Protein AF-A0A8S3A3W6-F1 (afdb_monomer_lite)

Sequence (71 aa):
MSFLLLVAGNATTANTIVLGTLTLLQHPDQLAELRKDPSLIKSAVEEILRYLTGSQFATRRLALEDVEIGG

Radius of gyration: 17.16 Å; chains: 1; bounding box: 39×35×44 Å

Foldseek 3Di:
DVVCCCVVVPQLVVVLVVVLVVVCVVVVVVVVVCVVPVVCVVVSSVVSCVVDDSDPCPPDDDDPDDDDDPD

Organism: NCBI:txid392030

pLDDT: mean 93.36, std 5.63, range [70.5, 98.44]

InterPro domains:
  IPR002397 Cytochrome P450, B-class [PR00359] (43-54)
  IPR002397 Cytochrome P450, B-class [PR00359] (61-71)
  IPR036396 Cytochrome P450 superfamily [G3DSA:1.10.630.10] (1-71)
  IPR036396 Cytochrome P450 superfamily [SSF48264] (2-71)

Structure (mmCIF, N/CA/C/O backbone):
data_AF-A0A8S3A3W6-F1
#
_entry.id   AF-A0A8S3A3W6-F1
#
loop_
_atom_site.group_PDB
_atom_site.id
_atom_site.type_symbol
_atom_site.label_atom_id
_atom_site.label_alt_id
_atom_site.label_comp_id
_atom_site.label_asym_id
_atom_site.label_entity_id
_atom_site.label_seq_id
_atom_site.pdbx_PDB_ins_code
_atom_site.Cartn_x
_atom_site.Cartn_y
_atom_site.Cartn_z
_atom_site.occupancy
_atom_site.B_iso_or_equiv
_atom_site.auth_seq_id
_atom_site.auth_comp_id
_atom_site.auth_asym_id
_atom_site.auth_atom_id
_atom_site.pdbx_PDB_model_num
ATOM 1 N N . MET A 1 1 ? 22.593 9.884 -6.200 1.00 70.50 1 MET A N 1
ATOM 2 C CA . MET A 1 1 ? 21.805 8.890 -5.435 1.00 70.50 1 MET A CA 1
ATOM 3 C C . MET A 1 1 ? 20.618 9.512 -4.689 1.00 70.50 1 MET A C 1
ATOM 5 O O . MET A 1 1 ? 19.525 8.978 -4.793 1.00 70.50 1 MET A O 1
ATOM 9 N N . SER A 1 2 ? 20.778 10.650 -3.998 1.00 87.81 2 SER A N 1
ATOM 10 C CA . SER A 1 2 ? 19.730 11.251 -3.142 1.00 87.81 2 SER A CA 1
ATOM 11 C C . SER A 1 2 ? 18.422 11.621 -3.859 1.00 87.81 2 SER A C 1
ATOM 13 O O . SER A 1 2 ? 17.346 11.390 -3.322 1.00 87.81 2 SER A O 1
ATOM 15 N N . PHE A 1 3 ? 18.496 12.137 -5.091 1.00 90.62 3 PHE A N 1
ATOM 16 C CA . PHE A 1 3 ? 17.305 12.476 -5.881 1.00 90.62 3 PHE A CA 1
ATOM 17 C C . PHE A 1 3 ? 16.454 11.245 -6.229 1.00 90.62 3 PHE A C 1
ATOM 19 O O . PHE A 1 3 ? 15.231 11.290 -6.146 1.00 90.62 3 PHE A O 1
ATOM 26 N N . LEU A 1 4 ? 17.100 10.123 -6.562 1.00 89.50 4 LEU A N 1
ATOM 27 C CA . LEU A 1 4 ? 16.406 8.882 -6.900 1.00 89.50 4 LEU A CA 1
ATOM 28 C C . LEU A 1 4 ? 15.666 8.307 -5.687 1.00 89.50 4 LEU A C 1
ATOM 30 O O . LEU A 1 4 ? 14.518 7.902 -5.823 1.00 89.50 4 LEU A O 1
ATOM 34 N N . LEU A 1 5 ? 16.283 8.337 -4.501 1.00 91.38 5 LEU A N 1
ATOM 35 C CA . LEU A 1 5 ? 15.626 7.920 -3.257 1.00 91.38 5 LEU A CA 1
ATOM 36 C C . LEU A 1 5 ? 14.420 8.804 -2.928 1.00 91.38 5 LEU A C 1
ATOM 38 O O . LEU A 1 5 ? 13.363 8.287 -2.571 1.00 91.38 5 LEU A O 1
ATOM 42 N N . LEU A 1 6 ? 14.564 10.121 -3.100 1.00 91.31 6 LEU A N 1
ATOM 43 C CA . LEU A 1 6 ? 13.472 11.064 -2.891 1.00 91.31 6 LEU A CA 1
ATOM 44 C C . LEU A 1 6 ? 12.294 10.751 -3.819 1.00 91.31 6 LEU A C 1
ATOM 46 O O . LEU A 1 6 ? 11.178 10.592 -3.345 1.00 91.31 6 LEU A O 1
ATOM 50 N N . VAL A 1 7 ? 12.524 10.624 -5.127 1.00 86.56 7 VAL A N 1
ATOM 51 C CA . VAL A 1 7 ? 11.434 10.407 -6.092 1.00 86.56 7 VAL A CA 1
ATOM 52 C C . VAL A 1 7 ? 10.812 9.015 -5.944 1.00 86.56 7 VAL A C 1
ATOM 54 O O . VAL A 1 7 ? 9.588 8.901 -5.885 1.00 86.56 7 VAL A O 1
ATOM 57 N N . ALA A 1 8 ? 11.633 7.964 -5.848 1.00 87.12 8 ALA A N 1
ATOM 58 C CA . ALA A 1 8 ? 11.155 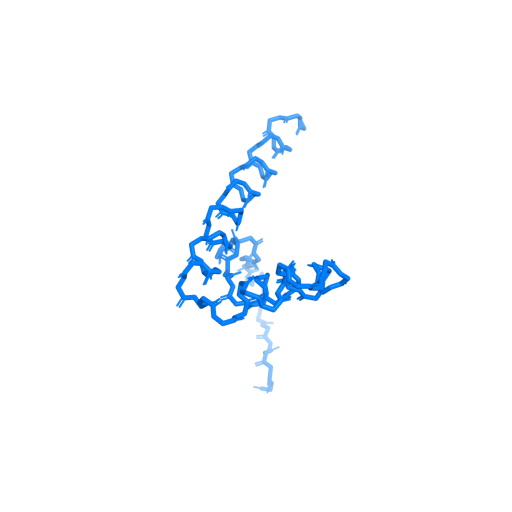6.584 -5.786 1.00 87.12 8 ALA A CA 1
ATOM 59 C C . ALA A 1 8 ? 10.397 6.278 -4.487 1.00 87.12 8 ALA A C 1
ATOM 61 O O . ALA A 1 8 ? 9.414 5.542 -4.526 1.00 87.12 8 ALA A O 1
ATOM 62 N N . GLY A 1 9 ? 10.836 6.843 -3.356 1.00 87.56 9 GLY A N 1
ATOM 63 C CA . GLY A 1 9 ? 10.214 6.622 -2.052 1.00 87.56 9 GLY A CA 1
ATOM 64 C C . GLY A 1 9 ? 9.033 7.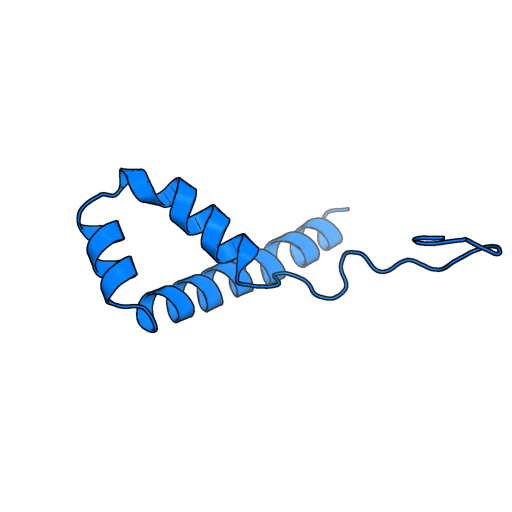548 -1.771 1.00 87.56 9 GLY A C 1
ATOM 65 O O . GLY A 1 9 ? 8.016 7.094 -1.253 1.00 87.56 9 GLY A O 1
ATOM 66 N N . ASN A 1 10 ? 9.134 8.835 -2.121 1.00 90.31 10 ASN A N 1
ATOM 67 C CA . ASN A 1 10 ? 8.128 9.827 -1.733 1.00 90.31 10 ASN A CA 1
ATOM 68 C C . ASN A 1 10 ? 6.796 9.617 -2.463 1.00 90.31 10 ASN A C 1
ATOM 70 O O . ASN A 1 10 ? 5.758 9.453 -1.827 1.00 90.31 10 ASN A O 1
ATOM 74 N N . ALA A 1 11 ? 6.817 9.594 -3.799 1.00 86.25 11 ALA A N 1
ATOM 75 C CA . ALA A 1 11 ? 5.584 9.567 -4.585 1.00 86.25 11 ALA A CA 1
ATOM 76 C C . ALA A 1 11 ? 4.814 8.243 -4.431 1.00 86.25 11 ALA A C 1
ATOM 78 O O . ALA A 1 11 ? 3.589 8.247 -4.341 1.00 86.25 11 ALA A O 1
ATOM 79 N N . THR A 1 12 ? 5.520 7.111 -4.360 1.00 90.06 12 THR A N 1
ATOM 80 C CA . THR A 1 12 ? 4.901 5.781 -4.230 1.00 90.06 12 THR A CA 1
ATOM 81 C C . THR A 1 12 ? 4.273 5.584 -2.851 1.00 90.06 12 THR A C 1
ATOM 83 O O . THR A 1 12 ? 3.123 5.152 -2.754 1.00 90.06 12 THR A O 1
ATOM 86 N N . THR A 1 13 ? 4.983 5.965 -1.786 1.00 92.56 13 THR A N 1
ATOM 87 C CA . THR A 1 13 ? 4.491 5.857 -0.406 1.00 92.56 13 THR A CA 1
ATOM 88 C C . THR A 1 13 ? 3.306 6.787 -0.175 1.00 92.56 13 THR A C 1
ATOM 90 O O . THR A 1 13 ? 2.277 6.343 0.330 1.00 92.56 13 THR A O 1
ATOM 93 N N . ALA A 1 14 ? 3.405 8.052 -0.605 1.00 92.69 14 ALA A N 1
ATOM 94 C CA . ALA A 1 14 ? 2.308 9.010 -0.490 1.00 92.69 14 ALA A CA 1
ATOM 95 C C . ALA A 1 14 ? 1.047 8.514 -1.217 1.00 92.69 14 ALA A C 1
ATOM 97 O O . ALA A 1 14 ? -0.031 8.488 -0.621 1.00 92.69 14 ALA A O 1
ATOM 98 N N . ASN A 1 15 ? 1.180 8.039 -2.461 1.00 91.00 15 ASN A N 1
ATOM 99 C CA . ASN A 1 15 ? 0.048 7.493 -3.211 1.00 91.00 15 ASN A CA 1
ATOM 100 C C . ASN A 1 15 ? -0.558 6.262 -2.531 1.00 91.00 15 ASN A C 1
ATOM 102 O O . ASN A 1 15 ? -1.779 6.153 -2.450 1.00 91.00 15 ASN A O 1
ATOM 106 N N . THR A 1 16 ? 0.274 5.353 -2.020 1.00 93.50 16 THR A N 1
ATOM 107 C CA . THR A 1 16 ? -0.197 4.124 -1.364 1.00 93.50 16 THR A CA 1
ATOM 108 C C . THR A 1 16 ? -0.963 4.441 -0.081 1.00 93.50 16 THR A C 1
ATOM 110 O O . THR A 1 16 ? -2.016 3.858 0.153 1.00 93.50 16 THR A O 1
ATOM 113 N N . ILE A 1 17 ? -0.506 5.413 0.717 1.00 95.25 17 ILE A N 1
ATOM 114 C CA . ILE A 1 17 ? -1.221 5.863 1.922 1.00 95.25 17 ILE A CA 1
ATOM 115 C C . ILE A 1 17 ? -2.576 6.480 1.557 1.00 95.25 17 ILE A C 1
ATOM 117 O O . ILE A 1 17 ? -3.593 6.132 2.160 1.00 95.25 17 ILE A O 1
ATOM 121 N N . VAL A 1 18 ? -2.611 7.378 0.566 1.00 95.69 18 VAL A N 1
ATOM 122 C CA . VAL A 1 18 ? -3.852 8.049 0.140 1.00 95.69 18 VAL A CA 1
ATOM 123 C C . VAL A 1 18 ? -4.864 7.039 -0.397 1.00 95.69 18 VAL A C 1
ATOM 125 O O . VAL A 1 18 ? -6.018 7.031 0.032 1.00 95.69 18 VAL A O 1
ATOM 128 N N . LEU A 1 19 ? -4.434 6.151 -1.294 1.00 96.12 19 LEU A N 1
ATOM 129 C CA . LEU A 1 19 ? -5.307 5.136 -1.877 1.00 96.12 19 LEU A CA 1
ATOM 130 C C . LEU A 1 19 ? -5.708 4.067 -0.855 1.00 96.12 19 LEU A C 1
ATOM 132 O O . LEU A 1 19 ? -6.857 3.635 -0.862 1.00 96.12 19 LEU A O 1
ATOM 136 N N . GLY A 1 20 ? -4.816 3.675 0.057 1.00 96.56 20 GLY A N 1
ATOM 137 C CA . GLY A 1 20 ? -5.137 2.763 1.156 1.00 96.56 20 GLY A CA 1
ATOM 138 C C . GLY A 1 20 ? -6.183 3.355 2.099 1.00 96.56 20 GLY A C 1
ATOM 139 O O . GLY A 1 20 ? -7.149 2.685 2.455 1.00 96.56 20 GLY A O 1
ATOM 140 N N . THR A 1 21 ? -6.062 4.647 2.416 1.00 96.94 21 THR A N 1
ATOM 141 C CA . THR A 1 21 ? -7.066 5.379 3.203 1.00 96.94 21 THR A CA 1
ATOM 142 C C . THR A 1 21 ? -8.414 5.397 2.489 1.00 96.94 21 THR A C 1
ATOM 144 O O . THR A 1 21 ? -9.431 5.059 3.091 1.00 96.94 21 THR A O 1
ATOM 147 N N . LEU A 1 22 ? -8.432 5.737 1.197 1.00 97.81 22 LEU A N 1
ATOM 148 C CA . LEU A 1 22 ? -9.652 5.706 0.391 1.00 97.81 22 LEU A CA 1
ATOM 149 C C . LEU A 1 22 ? -10.270 4.300 0.348 1.00 97.81 22 LEU A C 1
ATOM 151 O O . LEU A 1 22 ? -11.477 4.162 0.522 1.00 97.81 22 LEU A O 1
ATOM 155 N N . THR A 1 23 ? -9.446 3.265 0.178 1.00 97.56 23 THR A N 1
ATOM 156 C CA . THR A 1 23 ? -9.884 1.863 0.126 1.00 97.56 23 THR A CA 1
ATOM 157 C C . THR A 1 23 ? -10.561 1.454 1.432 1.00 97.56 23 THR A 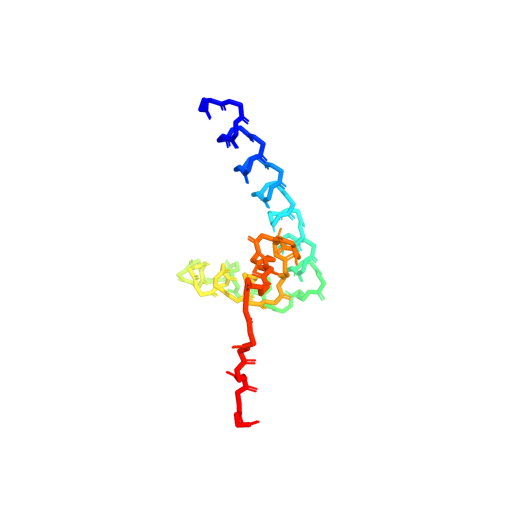C 1
ATOM 159 O O . THR A 1 23 ? -11.645 0.880 1.396 1.00 97.56 23 THR A O 1
ATOM 162 N N . LEU A 1 24 ? -9.988 1.806 2.587 1.00 97.94 24 LEU A N 1
ATOM 163 C CA . LEU A 1 24 ? -10.607 1.544 3.890 1.00 97.94 24 LEU A CA 1
ATOM 164 C C . LEU A 1 24 ?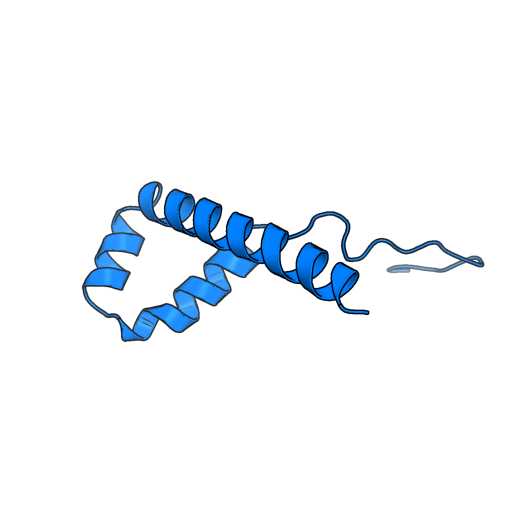 -11.925 2.309 4.070 1.00 97.94 24 LEU A C 1
ATOM 166 O O . LEU A 1 24 ? -12.882 1.762 4.610 1.00 97.94 24 LEU A O 1
ATOM 170 N N . LEU A 1 25 ? -12.008 3.555 3.596 1.00 98.25 25 LEU A N 1
ATOM 171 C CA . LEU A 1 25 ? -13.251 4.335 3.642 1.00 98.25 25 LEU A CA 1
ATOM 172 C C . LEU A 1 25 ? -14.348 3.753 2.736 1.00 98.25 25 LEU A C 1
ATOM 174 O O . LEU A 1 25 ? -15.526 3.865 3.062 1.00 98.25 25 LEU A O 1
ATOM 178 N N . GLN A 1 26 ? -13.971 3.118 1.625 1.00 98.25 26 GLN A N 1
ATOM 179 C CA . GLN A 1 26 ? -14.891 2.397 0.740 1.00 98.25 26 GLN A CA 1
ATOM 180 C C . GLN A 1 26 ? -15.322 1.030 1.303 1.00 98.25 26 GLN A C 1
ATOM 182 O O . GLN A 1 26 ? -16.342 0.501 0.870 1.00 98.25 26 GLN A O 1
ATOM 187 N N . HIS A 1 27 ? -14.593 0.489 2.286 1.00 98.06 27 HIS A N 1
ATOM 188 C CA . HIS A 1 27 ? -14.884 -0.780 2.965 1.00 98.06 27 HIS A CA 1
ATOM 189 C C . HIS A 1 27 ? -15.095 -0.552 4.475 1.00 98.06 27 HIS A C 1
ATOM 191 O O . HIS A 1 27 ? -14.267 -0.969 5.294 1.00 98.06 27 HIS A O 1
ATOM 197 N N . PRO A 1 28 ? -16.196 0.114 4.875 1.00 98.00 28 PRO A N 1
ATOM 198 C CA . PRO A 1 28 ? -16.408 0.562 6.251 1.00 98.00 28 PRO A CA 1
ATOM 199 C C . PRO A 1 28 ? -16.421 -0.577 7.279 1.00 98.00 28 PRO A C 1
ATOM 201 O O . PRO A 1 28 ? -15.999 -0.358 8.413 1.00 98.00 28 PRO A O 1
ATOM 204 N N . ASP A 1 29 ? -16.839 -1.785 6.892 1.00 98.19 29 ASP A N 1
ATOM 205 C CA . ASP A 1 29 ? -16.838 -2.956 7.776 1.00 98.19 29 ASP A CA 1
ATOM 206 C C . ASP A 1 29 ? -15.412 -3.377 8.160 1.00 98.19 29 ASP A C 1
ATOM 208 O O . ASP A 1 29 ? -15.120 -3.564 9.342 1.00 98.19 29 ASP A O 1
ATOM 212 N N . GLN A 1 30 ? -14.493 -3.420 7.186 1.00 97.62 30 GLN A N 1
ATOM 213 C CA . GLN A 1 30 ? -13.078 -3.717 7.438 1.00 97.62 30 GLN A CA 1
ATOM 214 C C . GLN A 1 30 ? -12.403 -2.597 8.238 1.00 97.62 30 GLN A C 1
ATOM 216 O O . GLN A 1 30 ? -11.613 -2.856 9.145 1.00 97.62 30 GLN A O 1
ATOM 221 N N . LEU A 1 31 ? -12.747 -1.334 7.961 1.00 98.06 31 LEU A N 1
ATOM 222 C CA . LEU A 1 31 ? -12.271 -0.203 8.761 1.00 98.06 31 LEU A CA 1
ATOM 223 C C . LEU A 1 31 ? -12.775 -0.279 10.212 1.00 98.06 31 LEU A C 1
ATOM 225 O O . LEU A 1 31 ? -12.038 0.060 11.139 1.00 98.06 31 LEU A O 1
ATOM 229 N N . ALA A 1 32 ? -14.020 -0.706 10.428 1.00 98.19 32 ALA A N 1
ATOM 230 C CA . ALA A 1 32 ? -14.577 -0.884 11.762 1.00 98.19 32 ALA A CA 1
ATOM 231 C C . ALA A 1 32 ? -13.892 -2.033 12.515 1.00 98.19 32 ALA A C 1
ATOM 233 O O . ALA A 1 32 ? -13.616 -1.890 13.705 1.00 98.19 32 ALA A O 1
ATOM 234 N N . GLU A 1 33 ? -13.591 -3.141 11.840 1.00 97.94 33 GLU A N 1
ATOM 235 C CA . GLU A 1 33 ? -12.831 -4.259 12.404 1.00 97.94 33 GLU A CA 1
ATOM 236 C C . GLU A 1 33 ? -11.417 -3.827 12.812 1.00 97.94 33 GLU A C 1
ATOM 238 O O . GLU A 1 33 ? -11.026 -4.003 13.965 1.00 97.94 33 GLU A O 1
ATOM 243 N N . LEU A 1 34 ? -10.707 -3.124 11.927 1.00 97.50 34 LEU A N 1
ATOM 244 C CA . LEU A 1 34 ? -9.369 -2.596 12.195 1.00 97.50 34 LEU A CA 1
ATOM 245 C C . LEU A 1 34 ? -9.336 -1.602 13.370 1.00 97.50 34 LEU A C 1
ATOM 247 O O . LEU A 1 34 ? -8.369 -1.546 14.127 1.00 97.50 34 LEU A O 1
ATOM 251 N N . ARG A 1 35 ? -10.400 -0.806 13.544 1.00 97.50 35 ARG A N 1
ATOM 252 C CA . ARG A 1 35 ? -10.551 0.106 14.693 1.00 97.50 35 ARG A CA 1
ATOM 253 C C . ARG A 1 35 ? -10.806 -0.633 16.005 1.00 97.50 35 ARG A C 1
ATOM 255 O O . ARG A 1 35 ? -10.425 -0.120 17.054 1.00 97.50 35 ARG A O 1
ATOM 262 N N . LYS A 1 36 ? -11.486 -1.782 15.957 1.00 98.44 36 LYS A N 1
ATOM 263 C CA . LYS A 1 36 ? -11.751 -2.621 17.135 1.00 98.44 36 LYS A CA 1
ATOM 264 C C . LYS A 1 36 ? -10.508 -3.397 17.555 1.00 98.44 36 LYS A C 1
ATOM 266 O O . LYS A 1 36 ? -10.272 -3.527 18.752 1.00 98.44 36 LYS A O 1
ATOM 271 N N . ASP A 1 37 ? -9.725 -3.872 16.589 1.00 98.25 37 ASP A N 1
ATOM 272 C CA . ASP A 1 37 ? -8.508 -4.641 16.829 1.00 98.25 37 ASP A CA 1
ATOM 273 C C . ASP A 1 37 ? -7.305 -4.083 16.038 1.00 98.25 37 ASP A C 1
ATOM 275 O O . ASP A 1 37 ? -7.056 -4.469 14.891 1.00 98.25 37 ASP A O 1
ATOM 279 N N . PRO A 1 38 ? -6.500 -3.200 16.662 1.00 97.06 38 PRO A N 1
ATOM 280 C CA . PRO A 1 38 ? -5.282 -2.668 16.056 1.00 97.06 38 PRO A CA 1
ATOM 281 C C . PRO A 1 38 ? -4.207 -3.720 15.745 1.00 97.06 38 PRO A C 1
ATOM 283 O O . PRO A 1 38 ? -3.268 -3.418 15.006 1.00 97.06 38 PRO A O 1
ATOM 286 N N . SER A 1 39 ? -4.303 -4.948 16.274 1.00 98.19 39 SER A N 1
ATOM 287 C CA . SER A 1 39 ? -3.352 -6.015 15.932 1.00 98.19 39 SER A CA 1
ATOM 288 C C . SER A 1 39 ? -3.437 -6.418 14.451 1.00 98.19 39 SER A C 1
ATOM 290 O O . SER A 1 39 ? -2.447 -6.875 13.874 1.00 98.19 39 SER A O 1
ATOM 292 N N . LEU A 1 40 ? -4.570 -6.129 13.798 1.00 97.94 40 LEU A N 1
ATOM 293 C CA . LEU A 1 40 ? -4.824 -6.378 12.378 1.00 97.94 40 LEU A CA 1
ATOM 294 C C . LEU A 1 40 ? -4.141 -5.373 11.435 1.00 97.94 40 LEU A C 1
ATOM 296 O O . LEU A 1 40 ? -4.171 -5.562 10.219 1.00 97.94 40 LEU A O 1
ATOM 300 N N . ILE A 1 41 ? -3.498 -4.312 11.947 1.00 96.94 41 ILE A N 1
ATOM 301 C CA . ILE A 1 41 ? -2.847 -3.287 11.106 1.00 96.94 41 ILE A CA 1
ATOM 302 C C . ILE A 1 41 ? -1.831 -3.906 10.153 1.00 96.94 41 ILE A C 1
ATOM 304 O O . ILE A 1 41 ? -1.794 -3.541 8.979 1.00 96.94 41 ILE A O 1
ATOM 308 N N . LYS A 1 42 ? -1.032 -4.869 10.623 1.00 97.75 42 LYS A N 1
ATOM 309 C CA . LYS A 1 42 ? -0.020 -5.500 9.774 1.00 97.75 42 LYS A CA 1
ATOM 310 C C . LYS A 1 42 ? -0.661 -6.235 8.594 1.00 97.75 42 LYS A C 1
ATOM 312 O O . LYS A 1 42 ? -0.245 -6.020 7.463 1.00 97.75 42 LYS A O 1
ATOM 317 N N . SER A 1 43 ? -1.688 -7.050 8.836 1.00 97.81 43 SER A N 1
ATOM 318 C CA . SER A 1 43 ? -2.397 -7.759 7.763 1.00 97.81 43 SER A CA 1
ATOM 319 C C 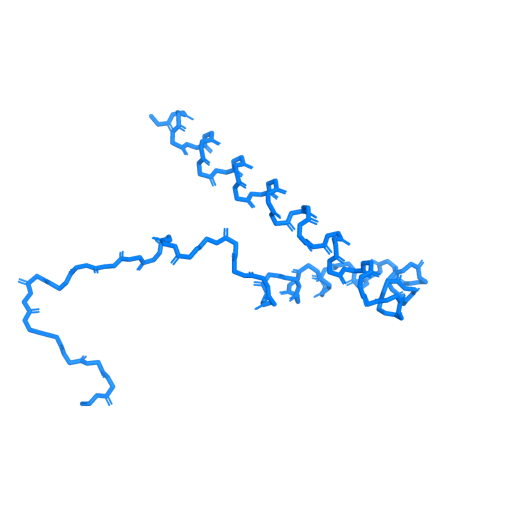. SER A 1 43 ? -3.154 -6.810 6.837 1.00 97.81 43 SER A C 1
ATOM 321 O O . SER A 1 43 ? -3.158 -7.025 5.631 1.00 97.81 43 SER A O 1
ATOM 323 N N . ALA A 1 44 ? -3.741 -5.735 7.370 1.00 97.19 44 ALA A N 1
ATOM 324 C CA . ALA A 1 44 ? -4.427 -4.731 6.562 1.00 97.19 44 ALA A CA 1
ATOM 325 C C . ALA A 1 44 ? -3.466 -4.009 5.603 1.00 97.19 44 ALA A C 1
ATOM 327 O O . ALA A 1 44 ? -3.821 -3.766 4.454 1.00 97.19 44 ALA A O 1
ATOM 328 N N . VAL A 1 45 ? -2.241 -3.699 6.044 1.00 96.69 45 VAL A N 1
ATOM 329 C CA . VAL A 1 45 ? -1.209 -3.113 5.172 1.00 96.69 45 VAL A CA 1
ATOM 330 C C . VAL A 1 45 ? -0.827 -4.073 4.047 1.00 96.69 45 VAL A C 1
ATOM 332 O O . VAL A 1 45 ? -0.809 -3.652 2.893 1.00 96.69 45 VAL A O 1
ATOM 335 N N . GLU A 1 46 ? -0.571 -5.349 4.349 1.00 97.50 46 GLU A N 1
ATOM 336 C CA . GLU A 1 46 ? -0.267 -6.356 3.317 1.00 97.50 46 GLU A CA 1
ATOM 337 C C . GLU A 1 46 ? -1.412 -6.489 2.303 1.00 97.50 46 GLU A C 1
ATOM 339 O O . GLU A 1 46 ? -1.183 -6.543 1.095 1.00 97.50 46 GLU A O 1
ATOM 344 N N . GLU A 1 47 ? -2.657 -6.465 2.779 1.00 97.38 47 GLU A N 1
ATOM 345 C CA . GLU A 1 47 ? -3.827 -6.564 1.911 1.00 97.38 47 GLU A CA 1
ATOM 346 C C . GLU A 1 47 ? -4.017 -5.313 1.044 1.00 97.38 47 GLU A C 1
ATOM 348 O O . GLU A 1 47 ? -4.321 -5.423 -0.143 1.00 97.38 47 GLU A O 1
ATOM 353 N N . ILE A 1 48 ? -3.757 -4.121 1.586 1.00 96.44 48 ILE A N 1
ATOM 354 C CA . ILE A 1 48 ? -3.736 -2.876 0.810 1.00 96.44 48 ILE A CA 1
ATOM 355 C C . ILE A 1 48 ? -2.657 -2.941 -0.280 1.00 96.44 48 ILE A C 1
ATOM 357 O O . ILE A 1 48 ? -2.927 -2.552 -1.415 1.00 96.44 48 ILE A O 1
ATOM 361 N N . LEU A 1 49 ? -1.459 -3.453 0.025 1.00 94.56 49 LEU A N 1
ATOM 362 C CA . LEU A 1 49 ? -0.371 -3.610 -0.951 1.00 94.56 49 LEU A CA 1
ATOM 363 C C . LEU A 1 49 ? -0.682 -4.663 -2.024 1.00 94.56 49 LEU A C 1
ATOM 365 O O . LEU A 1 49 ? -0.245 -4.519 -3.165 1.00 94.56 49 LEU A O 1
ATOM 369 N N . ARG A 1 50 ? -1.448 -5.706 -1.683 1.00 94.81 50 ARG A N 1
ATOM 370 C CA . ARG A 1 50 ? -1.949 -6.703 -2.639 1.00 94.81 50 ARG A CA 1
ATOM 371 C C . ARG A 1 50 ? -3.038 -6.123 -3.542 1.00 94.81 50 ARG A C 1
ATOM 373 O O . ARG A 1 50 ? -3.074 -6.422 -4.734 1.00 94.81 50 ARG A O 1
ATOM 380 N N . TYR A 1 51 ? -3.953 -5.346 -2.967 1.00 94.81 51 TYR A N 1
ATOM 381 C CA . TYR A 1 51 ? -5.112 -4.789 -3.662 1.00 94.81 51 TYR A CA 1
ATOM 382 C C . TYR A 1 51 ? -4.741 -3.604 -4.563 1.00 94.81 51 TYR A C 1
ATOM 384 O O . TYR A 1 51 ? -5.300 -3.445 -5.648 1.00 94.81 51 TYR A O 1
ATOM 392 N N . LEU A 1 52 ? -3.786 -2.776 -4.133 1.00 92.69 52 LEU A N 1
ATOM 393 C CA . LEU A 1 52 ? -3.360 -1.576 -4.844 1.00 92.69 52 LEU A CA 1
ATOM 394 C C . LEU A 1 52 ? -2.009 -1.767 -5.529 1.00 92.69 52 LEU A C 1
ATOM 396 O O . LEU A 1 52 ? -0.989 -2.027 -4.896 1.00 92.69 52 LEU A O 1
ATOM 400 N N . THR A 1 53 ? -1.960 -1.484 -6.827 1.00 86.69 53 THR A N 1
ATOM 401 C CA . THR A 1 53 ? -0.691 -1.423 -7.556 1.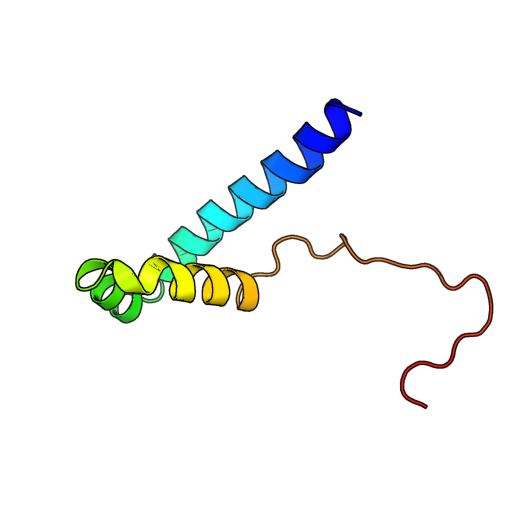00 86.69 53 THR A CA 1
ATOM 402 C C . THR A 1 53 ? 0.032 -0.103 -7.266 1.00 86.69 53 THR A C 1
ATOM 404 O O . THR A 1 53 ? -0.226 0.908 -7.918 1.00 86.69 53 THR A O 1
ATOM 407 N N . GLY A 1 54 ? 0.974 -0.111 -6.314 1.00 77.62 54 GLY A N 1
ATOM 408 C CA . GLY A 1 54 ? 1.736 1.084 -5.908 1.00 77.62 54 GLY A CA 1
ATOM 409 C C . GLY A 1 54 ? 2.662 1.670 -6.989 1.00 77.62 54 GLY A C 1
ATOM 410 O O . GLY A 1 54 ? 2.932 2.871 -6.992 1.00 77.62 54 GLY A O 1
ATOM 411 N N . SER A 1 55 ? 3.133 0.853 -7.940 1.00 85.12 55 SER A N 1
ATOM 412 C CA . SER A 1 55 ? 3.863 1.322 -9.126 1.00 85.12 55 SER A CA 1
ATOM 413 C C . SER A 1 55 ? 3.685 0.370 -10.306 1.00 85.12 55 SER A C 1
ATOM 415 O O . SER A 1 55 ? 4.233 -0.730 -10.325 1.00 85.12 55 SER A O 1
ATOM 417 N N . GLN A 1 56 ? 2.949 0.812 -11.326 1.00 81.44 56 GLN A N 1
ATOM 418 C CA . GLN A 1 56 ? 2.652 0.001 -12.514 1.00 81.44 56 GLN A CA 1
ATOM 419 C C . GLN A 1 56 ? 3.878 -0.270 -13.398 1.00 81.44 56 GLN A C 1
ATOM 421 O O . GLN A 1 56 ? 3.882 -1.219 -14.176 1.00 81.44 56 GLN A O 1
ATOM 426 N N . PHE A 1 57 ? 4.919 0.564 -13.313 1.00 83.88 57 PHE A N 1
ATOM 427 C CA . PHE A 1 57 ? 6.064 0.504 -14.229 1.00 83.88 57 PHE A CA 1
ATOM 428 C C . PHE A 1 57 ? 7.396 0.179 -13.548 1.00 83.88 57 PHE A C 1
ATOM 430 O O . PHE A 1 57 ? 8.417 0.132 -14.231 1.00 83.88 57 PHE A O 1
ATOM 437 N N . ALA A 1 58 ? 7.402 -0.095 -12.239 1.00 82.50 58 ALA A N 1
ATOM 438 C CA . ALA A 1 58 ? 8.627 -0.399 -11.491 1.00 82.50 58 ALA A CA 1
ATOM 439 C C . ALA A 1 58 ? 9.374 -1.644 -12.005 1.00 82.50 58 ALA A C 1
ATOM 441 O O . ALA A 1 58 ? 10.594 -1.733 -11.879 1.00 82.50 58 ALA A O 1
ATOM 442 N N . THR A 1 59 ? 8.661 -2.609 -12.587 1.00 86.94 59 THR A N 1
ATOM 443 C CA . THR A 1 59 ? 9.212 -3.916 -12.974 1.00 86.94 59 THR A CA 1
ATOM 444 C C . THR A 1 59 ? 9.375 -4.097 -14.479 1.00 86.94 59 THR A C 1
ATOM 446 O O . THR A 1 59 ? 9.655 -5.210 -14.916 1.00 86.94 59 THR A O 1
ATOM 449 N N . ARG A 1 60 ? 9.258 -3.032 -15.289 1.00 89.94 60 ARG A N 1
ATOM 450 C CA . ARG A 1 60 ? 9.485 -3.145 -16.739 1.00 89.94 60 ARG A CA 1
ATOM 451 C C . ARG A 1 60 ? 10.867 -3.744 -17.026 1.00 89.94 60 ARG A C 1
ATOM 453 O O . ARG A 1 60 ? 11.859 -3.427 -16.363 1.00 89.94 60 ARG A O 1
ATOM 460 N N . ARG A 1 61 ? 10.910 -4.626 -18.020 1.00 91.75 61 ARG A N 1
ATOM 461 C CA . ARG A 1 61 ? 12.117 -5.262 -18.550 1.00 91.75 61 ARG A CA 1
ATOM 462 C C . ARG A 1 61 ? 12.084 -5.184 -20.072 1.00 91.75 61 ARG A C 1
ATOM 464 O O . ARG A 1 61 ? 11.013 -5.057 -20.659 1.00 91.75 61 ARG A O 1
ATOM 471 N N . LEU A 1 62 ? 13.264 -5.244 -20.675 1.00 94.25 62 LEU A N 1
ATOM 472 C CA . LEU A 1 62 ? 13.463 -5.354 -22.114 1.00 94.25 62 LEU A CA 1
ATOM 473 C C . LEU A 1 62 ? 14.201 -6.672 -22.368 1.00 94.25 62 LEU A C 1
ATOM 475 O O . LEU A 1 62 ? 15.214 -6.918 -21.714 1.00 94.25 62 LEU A O 1
ATOM 479 N N . ALA A 1 63 ? 13.684 -7.507 -23.269 1.00 96.31 63 ALA A N 1
ATOM 480 C CA . ALA A 1 63 ? 14.379 -8.712 -23.710 1.00 96.31 63 ALA A CA 1
ATOM 481 C C . ALA A 1 63 ? 15.588 -8.302 -24.563 1.00 96.31 63 ALA A C 1
ATOM 483 O O . ALA A 1 63 ? 15.453 -7.480 -25.470 1.00 96.31 63 ALA A O 1
ATOM 484 N N . LEU A 1 64 ? 16.769 -8.818 -24.228 1.00 97.19 64 LEU A N 1
ATOM 485 C CA . LEU A 1 64 ? 18.008 -8.541 -24.968 1.00 97.19 64 LEU A CA 1
ATOM 486 C C . LEU A 1 64 ? 18.301 -9.607 -26.032 1.00 97.19 64 LEU A C 1
ATOM 488 O O . LEU A 1 64 ? 19.123 -9.389 -26.915 1.00 97.19 64 LEU A O 1
ATOM 492 N N . GLU A 1 65 ? 17.604 -10.731 -25.934 1.00 97.38 65 GLU A N 1
ATOM 493 C CA . GLU A 1 65 ? 17.622 -11.890 -26.817 1.00 97.38 65 GLU A CA 1
ATOM 494 C C . GLU A 1 65 ? 16.274 -12.612 -26.674 1.00 97.38 65 GLU A C 1
ATOM 496 O O . GLU A 1 65 ? 15.434 -12.193 -25.869 1.00 97.38 65 GLU A O 1
ATOM 501 N N . ASP A 1 66 ? 16.050 -13.665 -27.453 1.00 96.75 66 ASP A N 1
ATOM 502 C CA . ASP A 1 66 ? 14.813 -14.441 -27.379 1.00 96.75 66 ASP A CA 1
ATOM 503 C C . ASP A 1 66 ? 14.695 -15.140 -26.015 1.00 96.75 66 ASP A C 1
ATOM 505 O O . ASP A 1 66 ? 15.626 -15.795 -25.545 1.00 96.75 66 ASP A O 1
ATOM 509 N N . VAL A 1 67 ? 13.535 -14.987 -25.367 1.00 96.50 67 VAL A N 1
ATOM 510 C CA . VAL A 1 67 ? 13.244 -15.553 -24.042 1.00 96.50 67 VAL A CA 1
ATOM 511 C C . VAL A 1 67 ? 11.891 -16.253 -24.072 1.00 96.50 67 VAL A C 1
ATOM 513 O O . VAL A 1 67 ? 10.891 -15.669 -24.487 1.00 96.50 67 VAL A O 1
ATOM 516 N N . GLU A 1 68 ? 11.854 -17.484 -23.568 1.00 96.12 68 GLU A N 1
ATOM 517 C CA . GLU A 1 68 ? 10.628 -18.250 -23.344 1.00 96.12 68 GLU A CA 1
ATOM 518 C C . GLU A 1 68 ? 10.053 -17.929 -21.955 1.00 96.12 68 GLU A C 1
ATOM 520 O O . GLU A 1 68 ? 10.763 -17.968 -20.946 1.00 96.12 68 GLU A O 1
ATOM 525 N N . ILE A 1 69 ? 8.763 -17.585 -21.886 1.00 94.62 69 ILE A N 1
ATOM 526 C CA . ILE A 1 69 ? 8.055 -17.311 -20.629 1.00 94.62 69 ILE A CA 1
ATOM 527 C C . ILE A 1 69 ? 6.809 -18.189 -20.578 1.00 94.62 69 ILE A C 1
ATOM 529 O O . ILE A 1 69 ? 5.832 -17.916 -21.265 1.00 94.62 69 ILE A O 1
ATOM 533 N N . GLY A 1 70 ? 6.822 -19.187 -19.694 1.00 93.94 70 GLY A N 1
ATOM 534 C CA . GLY A 1 70 ? 5.673 -20.069 -19.478 1.00 93.94 70 GLY A CA 1
ATOM 535 C C . GLY A 1 70 ? 5.568 -21.269 -20.426 1.00 93.94 70 GLY A C 1
ATOM 536 O O . GLY A 1 70 ? 4.534 -21.934 -20.377 1.00 93.94 70 GLY A O 1
ATOM 537 N N . GLY A 1 71 ? 6.617 -21.577 -21.200 1.00 85.06 71 GLY A N 1
ATOM 538 C CA . GLY A 1 71 ? 6.586 -22.596 -22.260 1.00 85.06 71 GLY A CA 1
ATOM 539 C C . GLY A 1 71 ? 6.332 -21.993 -23.638 1.00 85.06 71 GLY A C 1
ATOM 540 O O . GLY A 1 71 ? 5.416 -21.148 -23.722 1.00 85.06 71 GLY A O 1
#

Secondary structure (DSSP, 8-state):
-HHHHHHHHHHHHHHHHHHHHHHHHH-HHHHHHHHH-GGGHHHHHHHHHHHS-S-TTTT----SS---S--